Protein AF-A0A7R9ZGN2-F1 (afdb_monomer_lite)

Sequence (147 aa):
RGLPAVVVDLASTDAVAVFFAVITLRSPTFFTKETLFDFWYLVAMLEPSLVRTLLLRQNPNQRMTSEAAEAATELIRLFIVEARNRAAIEAECEHEGKQSLGESEESTDSENKDSDRQKRSTRKSQFAPIKSNHIAKVAPELLLDFS

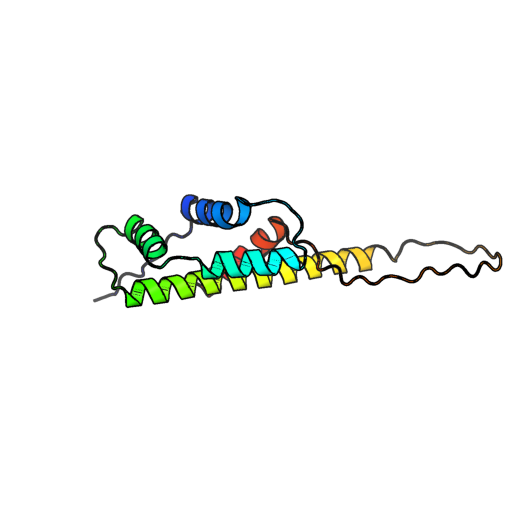pLDDT: mean 71.2, std 21.58, range [31.98, 97.69]

Organism: NCBI:txid2749911

Radius of gyration: 22.65 Å; chains: 1; bounding box: 48×45×71 Å

Secondary structure (DSSP, 8-state):
-PPP-----TT-HHHHHHHHHHHHTT------HHHHHHHHHHHHT--HHHHHHHHHHH-TT----HHHHHHHHHHHHHHHHHHHHHHHHHHHHHHHHHHHTTS-S----------------------PPP-HHHHHHHHHHHHHHT-

InterPro domains:
  IPR018552 Centromere protein X [PF09415] (56-146)

Foldseek 3Di:
DDDPPPPPPPVPVVNVVVVCCLVPVPDPDFDDPVVVVVVVVSLVPQDLVVQVVVVCVVVVPDDDDSVNSVVSSVVVSVLVVVLVVQLLVLLVVVVVVVVVVPPPDDDDDDDDDDDPDDPPPPPPVRRRGRDPVSSVVCVVVSVVVVD

Structure (mmCIF, N/CA/C/O backbone):
data_AF-A0A7R9ZGN2-F1
#
_entry.id   AF-A0A7R9ZGN2-F1
#
loop_
_atom_site.group_PDB
_atom_site.id
_atom_site.type_symbol
_atom_site.label_atom_id
_atom_site.label_alt_id
_atom_site.label_comp_id
_atom_site.label_asym_id
_atom_site.label_entity_id
_atom_site.label_seq_id
_atom_site.pdbx_PDB_ins_code
_atom_site.Cartn_x
_atom_site.Cartn_y
_atom_site.Cartn_z
_atom_site.occupancy
_atom_site.B_iso_or_equiv
_atom_site.auth_seq_id
_atom_site.auth_comp_id
_atom_site.auth_asym_id
_atom_site.auth_atom_id
_atom_site.pdbx_PDB_model_num
ATOM 1 N N . ARG A 1 1 ? 0.405 -22.174 26.358 1.00 38.09 1 ARG A N 1
ATOM 2 C CA . ARG A 1 1 ? -0.747 -21.355 25.907 1.00 38.09 1 ARG A CA 1
ATOM 3 C C . ARG A 1 1 ? -0.251 -20.549 24.715 1.00 38.09 1 ARG A C 1
ATOM 5 O O . ARG A 1 1 ? 0.378 -19.525 24.924 1.00 38.09 1 ARG A O 1
ATOM 12 N N . GLY A 1 2 ? -0.358 -21.122 23.515 1.00 36.78 2 GLY A N 1
ATOM 13 C CA . GLY A 1 2 ? 0.157 -20.520 22.285 1.00 36.78 2 GLY A CA 1
ATOM 14 C C . GLY A 1 2 ? -0.804 -19.450 21.784 1.00 36.78 2 GLY A C 1
ATOM 15 O O . GLY A 1 2 ? -2.012 -19.679 21.775 1.00 36.78 2 GLY A O 1
ATOM 16 N N . LEU A 1 3 ? -0.272 -18.283 21.431 1.00 31.98 3 LEU A N 1
ATOM 17 C CA . LEU A 1 3 ? -1.008 -17.269 20.685 1.00 31.98 3 LEU A CA 1
ATOM 18 C C . LEU A 1 3 ? -1.319 -17.844 19.294 1.00 31.98 3 LEU A C 1
ATOM 20 O O . LEU A 1 3 ? -0.423 -18.444 18.696 1.00 31.98 3 LEU A O 1
ATOM 24 N N . PRO A 1 4 ? -2.548 -17.710 18.772 1.00 39.69 4 PRO A N 1
ATOM 25 C CA . PRO A 1 4 ? -2.794 -18.040 17.380 1.00 39.69 4 PRO A CA 1
ATOM 26 C C . PRO A 1 4 ? -2.021 -17.037 16.521 1.00 39.69 4 PRO A C 1
ATOM 28 O O . PRO A 1 4 ? -2.233 -15.830 16.630 1.00 39.69 4 PRO A O 1
ATOM 31 N N . ALA A 1 5 ? -1.107 -17.541 15.691 1.00 33.72 5 ALA A N 1
ATOM 32 C CA . ALA A 1 5 ? -0.572 -16.785 14.573 1.00 33.72 5 ALA A CA 1
ATOM 33 C C . ALA A 1 5 ? -1.768 -16.378 13.707 1.00 33.72 5 ALA A C 1
ATOM 35 O O . ALA A 1 5 ? -2.422 -17.227 13.098 1.00 33.72 5 ALA A O 1
ATOM 36 N N . VAL A 1 6 ? -2.115 -15.092 13.736 1.00 37.28 6 VAL A N 1
ATOM 37 C CA . VAL A 1 6 ? -3.103 -14.513 12.832 1.00 37.28 6 VAL A CA 1
ATOM 38 C C . VAL A 1 6 ? -2.417 -14.451 11.477 1.00 37.28 6 VAL A C 1
ATOM 40 O O . VAL A 1 6 ? -1.780 -13.465 11.134 1.00 37.28 6 VAL A O 1
ATOM 43 N N . VAL A 1 7 ? -2.485 -15.557 10.739 1.00 35.19 7 VAL A N 1
ATOM 44 C CA . VAL A 1 7 ? -2.187 -15.565 9.312 1.00 35.19 7 VAL A CA 1
ATOM 45 C C . VAL A 1 7 ? -3.288 -14.723 8.684 1.00 35.19 7 VAL A C 1
ATOM 47 O O . VAL A 1 7 ? -4.415 -15.187 8.509 1.00 35.19 7 VAL A O 1
ATOM 50 N N . VAL A 1 8 ? -3.000 -13.442 8.463 1.00 39.72 8 VAL A N 1
ATOM 51 C CA . VAL A 1 8 ? -3.872 -12.581 7.675 1.00 39.72 8 VAL A CA 1
ATOM 52 C C . VAL A 1 8 ? -3.795 -13.137 6.263 1.00 39.72 8 VAL A C 1
ATOM 54 O O . VAL A 1 8 ? -2.780 -13.009 5.585 1.00 39.72 8 VAL A O 1
ATOM 57 N N . ASP A 1 9 ? -4.849 -13.829 5.848 1.00 38.38 9 ASP A N 1
ATOM 58 C CA . ASP A 1 9 ? -4.982 -14.336 4.491 1.00 38.38 9 ASP A CA 1
ATOM 59 C C . ASP A 1 9 ? -5.238 -13.145 3.546 1.00 38.38 9 ASP A C 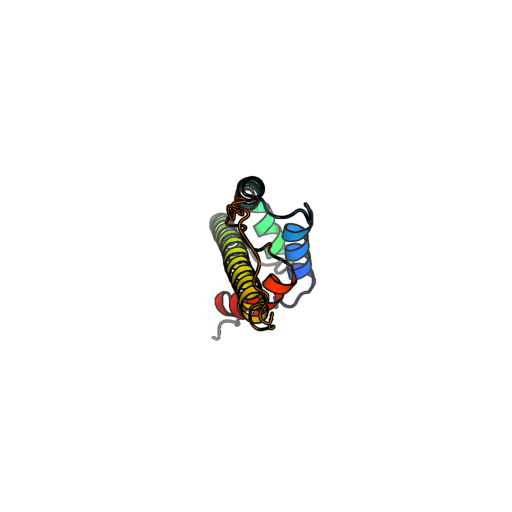1
ATOM 61 O O . ASP A 1 9 ? -6.365 -12.853 3.139 1.00 38.38 9 ASP A O 1
ATOM 65 N N . LEU A 1 10 ? -4.170 -12.392 3.244 1.00 44.53 10 LEU A N 1
ATOM 66 C CA . LEU A 1 10 ? -4.154 -11.311 2.250 1.00 44.53 10 LEU A CA 1
ATOM 67 C C . LEU A 1 10 ? -4.389 -11.835 0.819 1.00 44.53 10 LEU A C 1
ATOM 69 O O . LEU A 1 10 ? -4.479 -11.034 -0.110 1.00 44.53 10 LEU A O 1
ATOM 73 N N . ALA A 1 11 ? -4.526 -13.153 0.625 1.00 40.94 11 ALA A N 1
ATOM 74 C CA . ALA A 1 11 ? -4.830 -13.758 -0.667 1.00 40.94 11 ALA A CA 1
ATOM 75 C C . ALA A 1 11 ? -6.316 -13.660 -1.056 1.00 40.94 11 ALA A C 1
ATOM 77 O O . ALA A 1 11 ? -6.677 -14.042 -2.173 1.00 40.94 11 ALA A O 1
ATOM 78 N N . SER A 1 12 ? -7.184 -13.118 -0.189 1.00 45.59 12 SER A N 1
ATOM 79 C CA . SER A 1 12 ? -8.542 -12.763 -0.599 1.00 45.59 12 SER A CA 1
ATOM 80 C C . SER A 1 12 ? -8.470 -11.719 -1.710 1.00 45.59 12 SER A C 1
ATOM 82 O O . SER A 1 12 ? -8.115 -10.555 -1.506 1.00 45.59 12 SER A O 1
ATOM 84 N N . THR A 1 13 ? -8.824 -12.168 -2.907 1.00 47.31 13 THR A N 1
ATOM 85 C CA . THR A 1 13 ? -8.834 -11.424 -4.167 1.00 47.31 13 THR A CA 1
ATOM 86 C C . THR A 1 13 ? -9.604 -10.105 -4.045 1.00 47.31 13 THR A C 1
ATOM 88 O O . THR A 1 13 ? -9.328 -9.169 -4.787 1.00 47.31 13 THR A O 1
ATOM 91 N N . ASP A 1 14 ? -10.489 -9.990 -3.051 1.00 42.94 14 ASP A N 1
ATOM 92 C CA . ASP A 1 14 ? -11.259 -8.793 -2.730 1.00 42.94 14 ASP A CA 1
ATOM 93 C C . ASP A 1 14 ? -10.432 -7.671 -2.082 1.00 42.94 14 ASP A C 1
ATOM 95 O O . ASP A 1 14 ? -10.685 -6.503 -2.364 1.00 42.94 14 ASP A O 1
ATOM 99 N N . ALA A 1 15 ? -9.433 -7.971 -1.244 1.00 44.84 15 ALA A N 1
ATOM 100 C CA . ALA A 1 15 ? -8.593 -6.934 -0.629 1.00 44.84 15 ALA A CA 1
ATOM 101 C C . ALA A 1 15 ? -7.653 -6.310 -1.667 1.00 44.84 15 ALA A C 1
ATOM 103 O O . ALA A 1 15 ? -7.534 -5.087 -1.755 1.00 44.84 15 ALA A O 1
ATOM 104 N N . VAL A 1 16 ? -7.073 -7.156 -2.523 1.00 50.28 16 VAL A N 1
ATOM 105 C CA . VAL A 1 16 ? -6.288 -6.733 -3.686 1.00 50.28 16 VAL A CA 1
ATOM 106 C C . VAL A 1 16 ? -7.183 -6.029 -4.711 1.00 50.28 16 VAL A C 1
ATOM 108 O O . VAL A 1 16 ? -6.770 -5.018 -5.263 1.00 50.28 16 VAL A O 1
ATOM 111 N N . ALA A 1 17 ? -8.427 -6.467 -4.927 1.00 45.28 17 ALA A N 1
ATOM 112 C CA . ALA A 1 17 ? -9.365 -5.790 -5.825 1.00 45.28 17 ALA A CA 1
ATOM 113 C C . ALA A 1 17 ? -9.840 -4.435 -5.288 1.00 45.28 17 ALA A C 1
ATOM 115 O O . ALA A 1 17 ? -10.004 -3.516 -6.081 1.00 45.28 17 ALA A O 1
ATOM 116 N N . VAL A 1 18 ? -10.016 -4.262 -3.973 1.00 52.47 18 VAL A N 1
ATOM 117 C CA . VAL A 1 18 ? -10.278 -2.948 -3.359 1.00 52.47 18 VAL A CA 1
ATOM 118 C C . VAL A 1 18 ? -9.029 -2.067 -3.424 1.00 52.47 18 VAL A C 1
ATOM 120 O O . VAL A 1 18 ? -9.147 -0.882 -3.716 1.00 52.47 18 VAL A O 1
ATOM 123 N N . PHE A 1 19 ? -7.834 -2.634 -3.247 1.00 53.22 19 PHE A N 1
ATOM 124 C CA . PHE A 1 19 ? -6.557 -1.935 -3.416 1.00 53.22 19 PHE A CA 1
ATOM 125 C C . PHE A 1 19 ? -6.355 -1.457 -4.864 1.00 53.22 19 PHE A C 1
ATOM 127 O O . PHE A 1 19 ? -6.092 -0.279 -5.101 1.00 53.22 19 PHE A O 1
ATOM 134 N N . PHE A 1 20 ? -6.597 -2.328 -5.848 1.00 48.38 20 PHE A N 1
ATOM 135 C CA . PHE A 1 20 ? -6.653 -1.960 -7.259 1.00 48.38 20 PHE A CA 1
ATOM 136 C C . PHE A 1 20 ? -7.801 -0.989 -7.519 1.00 48.38 20 PHE A C 1
ATOM 138 O O . PHE A 1 20 ? -7.592 -0.025 -8.229 1.00 48.38 20 PHE A O 1
ATOM 145 N N . ALA A 1 21 ? -8.987 -1.130 -6.938 1.00 49.72 21 ALA A N 1
ATOM 146 C CA . ALA A 1 21 ? -10.071 -0.177 -7.153 1.00 49.72 21 ALA A CA 1
ATOM 147 C C . ALA A 1 21 ? -9.699 1.221 -6.628 1.00 49.72 21 ALA A C 1
ATOM 149 O O . ALA A 1 21 ? -9.855 2.197 -7.348 1.00 49.72 21 ALA A O 1
ATOM 150 N N . VAL A 1 22 ? -9.113 1.337 -5.437 1.00 53.12 22 VAL A N 1
ATOM 151 C CA . VAL A 1 22 ? -8.670 2.624 -4.873 1.00 53.12 22 VAL A CA 1
ATOM 152 C C . VAL A 1 22 ? -7.527 3.239 -5.692 1.00 53.12 22 VAL A C 1
ATOM 154 O O . VAL A 1 22 ? -7.516 4.451 -5.897 1.00 53.12 22 VAL A O 1
ATOM 157 N N . ILE A 1 23 ? -6.617 2.423 -6.231 1.00 52.34 23 ILE A N 1
ATOM 158 C CA . ILE A 1 23 ? -5.503 2.890 -7.076 1.00 52.34 23 ILE A CA 1
ATOM 159 C C . ILE A 1 23 ? -5.941 3.167 -8.530 1.00 52.34 23 ILE A C 1
ATOM 161 O O . ILE A 1 23 ? -5.387 4.048 -9.182 1.00 52.34 23 ILE A O 1
ATOM 165 N N . THR A 1 24 ? -6.946 2.455 -9.050 1.00 47.16 24 THR A N 1
ATOM 166 C CA . THR A 1 24 ? -7.309 2.444 -10.484 1.00 47.16 24 THR A CA 1
ATOM 167 C C . THR A 1 24 ? -8.584 3.244 -10.796 1.00 47.16 24 THR A C 1
ATOM 169 O O . THR A 1 24 ? -8.774 3.648 -11.942 1.00 47.16 24 THR A O 1
ATOM 172 N N . LEU A 1 25 ? -9.459 3.540 -9.821 1.00 43.09 25 LEU A N 1
ATOM 173 C CA . LEU A 1 25 ? -10.779 4.149 -10.080 1.00 43.09 25 LEU A CA 1
ATOM 174 C C . LEU A 1 25 ? -10.777 5.645 -10.428 1.00 43.09 25 LEU A C 1
ATOM 176 O O . LEU A 1 25 ? -11.859 6.205 -10.616 1.00 43.09 25 LEU A O 1
ATOM 180 N N . ARG A 1 26 ? -9.630 6.324 -10.568 1.00 42.47 26 ARG A N 1
ATOM 181 C CA . ARG A 1 26 ? -9.674 7.737 -10.990 1.00 42.47 26 ARG A CA 1
ATOM 182 C C . ARG A 1 26 ? -8.591 8.240 -11.938 1.00 42.47 26 ARG A C 1
ATOM 184 O O . ARG A 1 26 ? -8.334 9.438 -11.950 1.00 42.47 26 ARG A O 1
ATOM 191 N N . SER A 1 27 ? -8.057 7.353 -12.781 1.00 39.06 27 SER A N 1
ATOM 192 C CA . SER A 1 27 ? -7.704 7.590 -14.199 1.00 39.06 27 SER A CA 1
ATOM 193 C C . SER A 1 27 ? -6.433 6.840 -14.612 1.00 39.06 27 SER A C 1
ATOM 195 O O . SER A 1 27 ? -5.433 6.893 -13.903 1.00 39.06 27 SER A O 1
ATOM 197 N N . PRO A 1 28 ? -6.393 6.256 -15.824 1.00 41.56 28 PRO A N 1
ATOM 198 C CA . PRO A 1 28 ? -5.164 5.773 -16.457 1.00 41.56 28 PRO A CA 1
ATOM 199 C C . PRO A 1 28 ? -4.289 6.923 -17.001 1.00 41.56 28 PRO A C 1
ATOM 201 O O . PRO A 1 28 ? -3.448 6.720 -17.876 1.00 41.56 28 PRO A O 1
ATOM 204 N N . THR A 1 29 ? -4.501 8.159 -16.544 1.00 42.97 29 THR A N 1
ATOM 205 C CA . THR A 1 29 ? -3.782 9.324 -17.051 1.00 42.97 29 THR A CA 1
ATOM 206 C C . THR A 1 29 ? -2.456 9.453 -16.328 1.00 42.97 29 THR A C 1
ATOM 208 O O . THR A 1 29 ? -2.414 9.804 -15.154 1.00 42.97 29 THR A O 1
ATOM 211 N N . PHE A 1 30 ? -1.391 9.146 -17.067 1.00 50.19 30 PHE A N 1
ATOM 212 C CA . PHE A 1 30 ? -0.035 9.679 -16.937 1.00 50.19 30 PHE A CA 1
ATOM 213 C C . PHE A 1 30 ? 0.161 10.628 -15.745 1.00 50.19 30 PHE A C 1
ATOM 215 O O . PHE A 1 30 ? -0.290 11.772 -15.774 1.00 50.19 30 PHE A O 1
ATOM 222 N N . PHE A 1 31 ? 0.870 10.156 -14.717 1.00 50.25 31 PHE A N 1
ATOM 223 C CA . PHE A 1 31 ? 1.163 10.951 -13.531 1.00 50.25 31 PHE A CA 1
ATOM 224 C C . PHE A 1 31 ? 2.123 12.105 -13.874 1.00 50.25 31 PHE A C 1
ATOM 226 O O . PHE A 1 31 ? 3.337 11.925 -13.960 1.00 50.25 31 PHE A O 1
ATOM 233 N N . THR A 1 32 ? 1.585 13.303 -14.103 1.00 53.47 32 THR A N 1
ATOM 234 C CA . THR A 1 32 ? 2.347 14.563 -14.175 1.00 53.47 32 THR A CA 1
ATOM 235 C C . THR A 1 32 ? 2.537 15.138 -12.763 1.00 53.47 32 THR A C 1
ATOM 237 O O . THR A 1 32 ? 1.893 14.689 -11.819 1.00 53.47 32 THR A O 1
ATOM 240 N N . LYS A 1 33 ? 3.400 16.149 -12.567 1.00 50.59 33 LYS A N 1
ATOM 241 C CA . LYS A 1 33 ? 3.616 16.765 -11.235 1.00 50.59 33 LYS A CA 1
ATOM 242 C C . LYS A 1 33 ? 2.321 17.219 -10.536 1.00 50.59 33 LYS A C 1
ATOM 244 O O . LYS A 1 33 ? 2.280 17.216 -9.314 1.00 50.59 33 LYS A O 1
ATOM 249 N N . GLU A 1 34 ? 1.279 17.563 -11.291 1.00 52.91 34 GLU A N 1
ATOM 250 C CA . GLU A 1 34 ? -0.034 17.959 -10.759 1.00 52.91 34 GLU A CA 1
ATOM 251 C C . GLU A 1 34 ? -0.764 16.781 -10.090 1.00 52.91 34 GLU A C 1
ATOM 253 O O . GLU A 1 34 ? -1.305 16.930 -9.000 1.00 52.91 34 GLU A O 1
ATOM 258 N N . THR A 1 35 ? -0.644 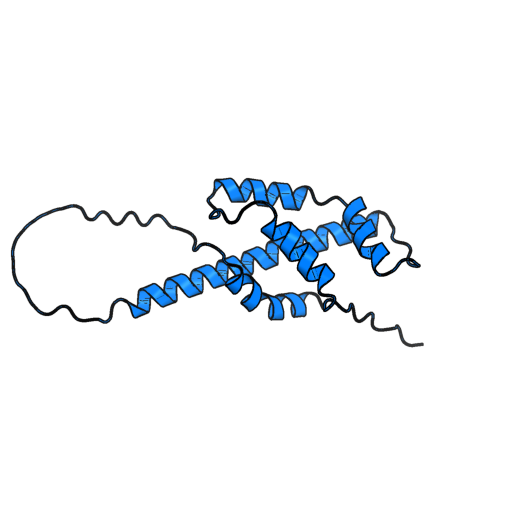15.570 -10.639 1.00 59.34 35 THR A N 1
ATOM 259 C CA . THR A 1 35 ? -1.254 14.353 -10.065 1.00 59.34 35 THR A CA 1
ATOM 260 C C . THR A 1 35 ? -0.604 13.877 -8.758 1.00 59.34 35 THR A C 1
ATOM 262 O O . THR A 1 35 ? -1.186 13.070 -8.034 1.00 59.34 35 THR A O 1
ATOM 265 N N . LEU A 1 36 ? 0.602 14.362 -8.422 1.00 61.16 36 LEU A N 1
ATOM 266 C CA . LEU A 1 36 ? 1.253 14.050 -7.141 1.00 61.16 36 LEU A CA 1
ATOM 267 C C . LEU A 1 36 ? 0.507 14.682 -5.967 1.00 61.16 36 LEU A C 1
ATOM 269 O O . LEU A 1 36 ? 0.405 14.070 -4.904 1.00 61.16 36 LEU A O 1
ATOM 273 N N . PHE A 1 37 ? -0.014 15.893 -6.173 1.00 62.38 37 PHE A N 1
ATOM 274 C CA . PHE A 1 37 ? -0.805 16.592 -5.169 1.00 62.38 37 PHE A CA 1
ATOM 275 C C . PHE A 1 37 ? -2.132 15.864 -4.931 1.00 62.38 37 PHE A C 1
ATOM 277 O O . PHE A 1 37 ? -2.494 15.613 -3.783 1.00 62.38 37 PHE A O 1
ATOM 284 N N . ASP A 1 38 ? -2.786 15.422 -6.008 1.00 68.19 38 ASP A N 1
ATOM 285 C CA . ASP A 1 38 ? -4.030 14.650 -5.936 1.00 68.19 38 ASP A CA 1
ATOM 286 C C . ASP A 1 38 ? -3.832 13.297 -5.241 1.00 68.19 38 ASP A C 1
ATOM 288 O O . ASP A 1 38 ? -4.656 12.893 -4.419 1.00 68.19 38 ASP A O 1
ATOM 292 N N . PHE A 1 39 ? -2.715 12.612 -5.512 1.00 68.81 39 PHE A N 1
ATOM 293 C CA . PHE A 1 39 ? -2.376 11.360 -4.836 1.00 68.81 39 PHE A CA 1
ATOM 294 C C . PHE A 1 39 ? -2.170 11.566 -3.333 1.00 68.81 39 PHE A C 1
ATOM 296 O O . PHE A 1 39 ? -2.734 10.826 -2.527 1.00 68.81 39 PHE A O 1
ATOM 303 N N . TRP A 1 40 ? -1.395 12.583 -2.943 1.00 74.75 40 TRP A N 1
ATOM 304 C CA . TRP A 1 40 ? -1.163 12.882 -1.530 1.00 74.75 40 TRP A CA 1
ATOM 305 C C . TRP A 1 40 ? -2.463 13.239 -0.807 1.00 74.75 40 TRP A C 1
ATOM 307 O O . TRP A 1 40 ? -2.715 12.752 0.293 1.00 74.75 40 TRP A O 1
ATOM 317 N N . TYR A 1 41 ? -3.320 14.033 -1.449 1.00 74.56 41 TYR A N 1
ATOM 318 C CA . TYR A 1 41 ? -4.623 14.399 -0.908 1.00 74.56 41 TYR A CA 1
ATOM 319 C C . TYR A 1 41 ? -5.535 13.177 -0.726 1.00 74.56 41 TYR A C 1
ATOM 321 O O . TYR A 1 41 ? -6.176 13.037 0.313 1.00 74.56 41 TYR A O 1
ATOM 329 N N . LEU A 1 42 ? -5.540 12.250 -1.687 1.00 74.31 42 LEU A N 1
ATOM 330 C CA . LEU A 1 42 ? -6.326 11.018 -1.612 1.00 74.31 42 LEU A CA 1
ATOM 331 C C . LEU A 1 42 ? -5.856 10.094 -0.477 1.00 74.31 42 LEU A C 1
ATOM 333 O O . LEU A 1 42 ? -6.685 9.561 0.258 1.00 74.31 42 LEU A O 1
ATOM 337 N N . VAL A 1 43 ? -4.542 9.942 -0.293 1.00 77.56 43 VAL A N 1
ATOM 338 C CA . VAL A 1 43 ? -3.969 9.153 0.813 1.00 77.56 43 VAL A CA 1
ATOM 339 C C . VAL A 1 43 ? -4.247 9.819 2.168 1.00 77.56 43 VAL A C 1
ATOM 341 O O . VAL A 1 43 ? -4.634 9.144 3.126 1.00 77.56 43 VAL A O 1
ATOM 344 N N . ALA A 1 44 ? -4.123 11.146 2.246 1.00 79.31 44 ALA A N 1
ATOM 345 C CA . ALA A 1 44 ? -4.429 11.913 3.453 1.00 79.31 44 ALA A CA 1
ATOM 346 C C . ALA A 1 44 ? -5.919 11.849 3.836 1.00 79.31 44 ALA A C 1
ATOM 348 O O . ALA A 1 44 ? -6.249 11.895 5.018 1.00 79.31 44 ALA A O 1
ATOM 349 N N . MET A 1 45 ? -6.815 11.685 2.857 1.00 84.88 45 MET A N 1
ATOM 350 C CA . MET A 1 45 ? -8.261 11.559 3.068 1.00 84.88 45 MET A CA 1
ATOM 351 C C . MET A 1 45 ? -8.733 10.164 3.498 1.00 84.88 45 MET A C 1
ATOM 353 O O . MET A 1 45 ? -9.938 9.944 3.631 1.00 84.88 45 MET A O 1
ATOM 357 N N . LEU A 1 46 ? -7.830 9.206 3.728 1.00 86.81 46 LEU A N 1
ATOM 358 C CA . LEU A 1 46 ? -8.239 7.900 4.235 1.00 86.81 46 LEU A CA 1
ATOM 359 C C . LEU A 1 46 ? -8.808 8.040 5.657 1.00 86.81 46 LEU A C 1
ATOM 361 O O . LEU A 1 46 ? -8.072 8.320 6.597 1.00 86.81 46 LEU A O 1
ATOM 365 N N . GLU A 1 47 ? -10.117 7.858 5.803 1.00 93.31 47 GLU A N 1
ATOM 366 C CA . GLU A 1 47 ? -10.833 8.019 7.072 1.00 93.31 47 GLU A CA 1
ATOM 367 C C . GLU A 1 47 ? -10.658 6.801 8.002 1.00 93.31 47 GLU A C 1
ATOM 369 O O . GLU A 1 47 ? -10.917 5.666 7.576 1.00 93.31 47 GLU A O 1
ATOM 374 N N . PRO A 1 48 ? -10.338 6.989 9.300 1.00 93.75 48 PRO A N 1
ATOM 375 C CA . PRO A 1 48 ? -10.213 5.877 10.247 1.00 93.75 48 PRO A CA 1
ATOM 376 C C . PRO A 1 48 ? -11.484 5.046 10.418 1.00 93.75 48 PRO A C 1
ATOM 378 O O . PRO A 1 48 ? -11.433 3.840 10.672 1.00 93.75 48 PRO A O 1
ATOM 381 N N . SER A 1 49 ? -12.649 5.669 10.236 1.00 93.44 49 SER A N 1
ATOM 382 C CA . SER A 1 49 ? -13.945 4.986 10.262 1.00 93.44 49 SER A CA 1
ATOM 383 C C . SER A 1 49 ? -14.100 3.975 9.115 1.00 93.44 49 SER A C 1
ATOM 385 O O . SER A 1 49 ? -14.633 2.878 9.322 1.00 93.44 49 SER A O 1
ATOM 387 N N . LEU A 1 50 ? -13.577 4.298 7.928 1.00 91.19 50 LEU A N 1
ATOM 388 C CA . LEU A 1 50 ? -13.568 3.408 6.770 1.00 91.19 50 LEU A CA 1
ATOM 389 C C . LEU A 1 50 ? -12.620 2.231 7.004 1.00 91.19 50 LEU A C 1
ATOM 391 O O . LEU A 1 50 ? -13.035 1.081 6.859 1.00 91.19 50 LEU A O 1
ATOM 395 N N . VAL A 1 51 ? -11.386 2.508 7.433 1.00 91.88 51 VAL A N 1
ATOM 396 C CA . VAL A 1 51 ? -10.387 1.471 7.752 1.00 91.88 51 VAL A CA 1
ATOM 397 C C . VAL A 1 51 ? -10.930 0.508 8.800 1.00 91.88 51 VAL A C 1
ATOM 399 O O . VAL A 1 51 ? -10.876 -0.711 8.628 1.00 91.88 51 VAL A O 1
ATOM 402 N N . ARG A 1 52 ? -11.566 1.043 9.844 1.00 93.81 52 ARG A N 1
ATOM 403 C CA . ARG A 1 52 ? -12.234 0.233 10.860 1.00 93.81 52 ARG A CA 1
ATOM 404 C C . ARG A 1 52 ? -13.322 -0.662 10.296 1.00 93.81 52 ARG A C 1
ATOM 406 O O . ARG A 1 52 ? -13.385 -1.832 10.663 1.00 93.81 52 ARG A O 1
ATOM 413 N N . THR A 1 53 ? -14.157 -0.132 9.412 1.00 93.62 53 THR A N 1
ATOM 414 C CA . THR A 1 53 ? -15.225 -0.907 8.770 1.00 93.62 53 THR A CA 1
ATOM 415 C C . THR A 1 53 ? -14.652 -2.049 7.928 1.00 93.62 53 THR A C 1
ATOM 417 O O . THR A 1 53 ? -15.156 -3.169 7.994 1.00 93.62 53 THR A O 1
ATOM 420 N N . LEU A 1 54 ? -13.570 -1.798 7.185 1.00 91.06 54 LEU A N 1
ATOM 421 C CA . LEU A 1 54 ? -12.900 -2.811 6.363 1.00 91.06 54 LEU A CA 1
ATOM 422 C C . LEU A 1 54 ? -12.272 -3.925 7.214 1.00 91.06 54 LEU A C 1
ATOM 424 O O . LEU A 1 54 ? -12.482 -5.102 6.923 1.00 91.06 54 LEU A O 1
ATOM 428 N N . LEU A 1 55 ? -11.571 -3.572 8.294 1.00 91.06 55 LEU A N 1
ATOM 429 C CA . LEU A 1 55 ? -10.937 -4.547 9.190 1.00 91.06 55 LEU A CA 1
ATOM 430 C C . LEU A 1 55 ? -11.967 -5.393 9.952 1.00 91.06 55 LEU A C 1
ATOM 432 O O . LEU A 1 55 ? -11.836 -6.616 10.040 1.00 91.06 55 LEU A O 1
ATOM 436 N N . LEU A 1 56 ? -13.033 -4.765 10.459 1.00 93.56 56 LEU A N 1
ATOM 437 C CA . LEU A 1 56 ? -14.102 -5.473 11.169 1.00 93.56 56 LEU A CA 1
ATOM 438 C C . LEU A 1 56 ? -14.962 -6.336 10.239 1.00 93.56 56 LEU A C 1
ATOM 440 O O . LEU A 1 56 ? -15.563 -7.300 10.702 1.00 93.56 56 LEU A O 1
ATOM 444 N N . ARG A 1 57 ? -14.992 -6.061 8.928 1.00 93.94 57 ARG A N 1
ATOM 445 C CA . ARG A 1 57 ? -15.653 -6.944 7.956 1.00 93.94 57 ARG A CA 1
ATOM 446 C C . ARG A 1 57 ? -14.976 -8.315 7.877 1.00 93.94 57 ARG A C 1
ATOM 448 O O . ARG A 1 57 ? -15.673 -9.313 7.723 1.00 93.94 57 ARG A O 1
ATOM 455 N N . GLN A 1 58 ? -13.649 -8.368 7.996 1.00 90.81 58 GLN A N 1
ATOM 456 C CA . GLN A 1 58 ? -12.904 -9.632 8.041 1.00 90.81 58 GLN A CA 1
ATOM 457 C C . GLN A 1 58 ? -13.008 -10.312 9.414 1.00 90.81 58 GLN A C 1
ATOM 459 O O . GLN A 1 58 ? -13.007 -11.536 9.496 1.00 90.81 58 GLN A O 1
ATOM 464 N N . ASN A 1 59 ? -13.144 -9.526 10.489 1.00 91.94 59 ASN A N 1
ATOM 465 C CA . ASN A 1 59 ? -13.180 -10.011 11.869 1.00 91.94 59 ASN A CA 1
ATOM 466 C C . ASN A 1 59 ? -14.370 -9.419 12.657 1.00 91.94 59 ASN A C 1
ATOM 468 O O . ASN A 1 59 ? -14.165 -8.588 13.546 1.00 91.94 59 ASN A O 1
ATOM 472 N N . PRO A 1 60 ? -15.619 -9.855 12.395 1.00 94.12 60 PRO A N 1
ATOM 473 C CA . PRO A 1 60 ? -16.823 -9.197 12.924 1.00 94.12 60 PRO A CA 1
ATOM 474 C C . PRO A 1 60 ? -16.964 -9.267 14.450 1.00 94.12 60 PRO A C 1
ATOM 476 O O . PRO A 1 60 ? -17.632 -8.431 15.051 1.00 94.12 60 PRO A O 1
ATOM 479 N N . ASN A 1 61 ? -16.320 -10.246 15.090 1.00 95.75 61 ASN A N 1
ATOM 480 C CA . ASN A 1 61 ? -16.368 -10.430 16.542 1.00 95.75 61 ASN A CA 1
ATOM 481 C C . ASN A 1 61 ? -15.270 -9.657 17.293 1.00 95.75 61 ASN A C 1
ATOM 483 O O . ASN A 1 61 ? -15.255 -9.664 18.526 1.00 95.75 61 ASN A O 1
ATOM 487 N N . GLN A 1 62 ? -14.335 -9.013 16.588 1.00 95.62 62 GLN A N 1
ATOM 488 C CA . GLN A 1 62 ? -13.291 -8.219 17.228 1.00 95.62 62 GLN A CA 1
ATOM 489 C C . GLN A 1 62 ? -13.797 -6.820 17.584 1.00 95.62 62 GLN A C 1
ATOM 491 O O . GLN A 1 62 ? -14.656 -6.239 16.925 1.00 95.62 62 GLN A O 1
ATOM 496 N N . ARG A 1 63 ? -13.239 -6.254 18.655 1.00 95.62 63 ARG A N 1
ATOM 497 C CA . ARG A 1 63 ? -13.438 -4.850 19.020 1.00 95.62 63 ARG A CA 1
ATOM 498 C C . ARG A 1 63 ? -12.157 -4.097 18.711 1.00 95.62 63 ARG A C 1
ATOM 500 O O . ARG A 1 63 ? -11.093 -4.503 19.159 1.00 95.62 63 ARG A O 1
ATOM 507 N N . MET A 1 64 ? -12.277 -2.987 17.994 1.00 96.06 64 MET A N 1
ATOM 508 C CA . MET A 1 64 ? -11.161 -2.084 17.720 1.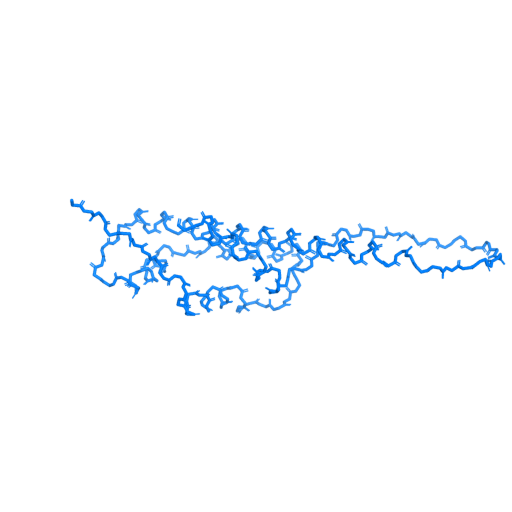00 96.06 64 MET A CA 1
ATOM 509 C C . MET A 1 64 ? -11.401 -0.743 18.412 1.00 96.06 64 MET A C 1
ATOM 511 O O . MET A 1 64 ? -12.510 -0.204 18.327 1.00 96.06 64 MET A O 1
ATOM 515 N N . THR A 1 65 ? -10.394 -0.235 19.121 1.00 97.62 65 THR A N 1
ATOM 516 C CA . THR A 1 65 ? -10.412 1.102 19.737 1.00 97.62 65 THR A CA 1
ATOM 517 C C . THR A 1 65 ? -10.253 2.185 18.663 1.00 97.62 65 THR A C 1
ATOM 519 O O . THR A 1 65 ? -9.896 1.881 17.525 1.00 97.62 65 THR A O 1
ATOM 522 N N . SER A 1 66 ? -10.548 3.448 18.989 1.00 96.44 66 SER A N 1
ATOM 523 C CA . SER A 1 66 ? -10.313 4.569 18.064 1.00 96.44 66 SER A CA 1
ATOM 524 C C . SER A 1 66 ? -8.828 4.724 17.739 1.00 96.44 66 SER A C 1
ATOM 526 O O . SER A 1 66 ? -8.475 4.801 16.572 1.00 96.44 66 SER A O 1
ATOM 528 N N . GLU A 1 67 ? -7.967 4.643 18.753 1.00 97.69 67 GLU A N 1
ATOM 529 C CA . GLU A 1 67 ? -6.511 4.724 18.599 1.00 97.69 67 GLU A CA 1
ATOM 530 C C . GLU A 1 67 ? -5.961 3.607 17.698 1.00 97.69 67 GLU A C 1
ATOM 532 O O . GLU A 1 67 ? -5.152 3.861 16.814 1.00 97.69 67 GLU A O 1
ATOM 537 N N . ALA A 1 68 ? -6.461 2.373 17.843 1.00 96.62 68 ALA A N 1
ATOM 538 C CA . ALA A 1 68 ? -6.081 1.280 16.949 1.00 96.62 68 ALA A CA 1
ATOM 539 C C . ALA A 1 68 ? -6.563 1.517 15.506 1.00 96.62 68 ALA A C 1
ATOM 541 O O . ALA A 1 68 ? -5.860 1.161 14.564 1.00 96.62 68 ALA A O 1
ATOM 542 N N . ALA A 1 69 ? -7.736 2.133 15.320 1.00 95.88 69 ALA A N 1
ATOM 543 C CA . ALA A 1 69 ? -8.232 2.501 13.995 1.00 95.88 69 ALA A CA 1
ATOM 544 C C . ALA A 1 69 ? -7.360 3.585 13.341 1.00 95.88 69 ALA A C 1
ATOM 546 O O . ALA A 1 69 ? -7.048 3.485 12.156 1.00 95.88 69 ALA A O 1
ATOM 547 N N . GLU A 1 70 ? -6.951 4.597 14.106 1.00 96.06 70 GLU A N 1
ATOM 548 C CA . GLU A 1 70 ? -6.040 5.655 13.657 1.00 96.06 70 GLU A CA 1
ATOM 549 C C . GLU A 1 70 ? -4.668 5.078 13.292 1.00 96.06 70 GLU A C 1
ATOM 551 O O . GLU A 1 70 ? -4.195 5.287 12.177 1.00 96.06 70 GLU A O 1
ATOM 556 N N . ALA A 1 71 ? -4.084 4.248 14.160 1.00 96.88 71 ALA A N 1
ATOM 557 C CA . ALA A 1 71 ? -2.809 3.586 13.894 1.00 96.88 71 ALA A CA 1
ATOM 558 C C . ALA A 1 71 ? -2.866 2.682 12.649 1.00 96.88 71 ALA A C 1
ATOM 560 O O . ALA A 1 71 ? -1.970 2.726 11.806 1.00 96.88 71 ALA A O 1
ATOM 561 N N . ALA A 1 72 ? -3.939 1.901 12.486 1.00 95.69 72 ALA A N 1
ATOM 562 C CA . ALA A 1 72 ? -4.140 1.086 11.289 1.00 95.69 72 ALA A CA 1
ATOM 563 C C . ALA A 1 72 ? -4.293 1.943 10.022 1.00 95.69 72 ALA A C 1
ATOM 565 O O . ALA A 1 72 ? -3.834 1.556 8.949 1.00 95.69 72 ALA A O 1
ATOM 566 N N . THR A 1 73 ? -4.912 3.118 10.142 1.00 94.38 73 THR A N 1
ATOM 567 C CA . THR A 1 73 ? -5.047 4.067 9.030 1.00 94.38 73 THR A CA 1
ATOM 568 C C . THR A 1 73 ? -3.691 4.599 8.600 1.00 94.38 73 THR A C 1
ATOM 570 O O . THR A 1 73 ? -3.392 4.578 7.407 1.00 94.38 73 THR A O 1
ATOM 573 N N . GLU A 1 74 ? -2.844 5.006 9.548 1.00 94.81 74 GLU A N 1
ATOM 574 C CA . GLU A 1 74 ? -1.476 5.429 9.232 1.00 94.81 74 GLU A CA 1
ATOM 575 C C . GLU A 1 74 ? -0.660 4.297 8.609 1.00 94.81 74 GLU A C 1
ATOM 577 O O . GLU A 1 74 ? 0.040 4.519 7.622 1.00 94.81 74 GLU A O 1
ATOM 582 N N . LEU A 1 75 ? -0.801 3.064 9.104 1.00 94.12 75 LEU A N 1
ATOM 583 C CA . LEU A 1 75 ? -0.117 1.910 8.521 1.00 94.12 75 LEU A CA 1
ATOM 584 C C . LEU A 1 75 ? -0.515 1.689 7.052 1.00 94.12 75 LEU A C 1
ATOM 586 O O . LEU A 1 75 ? 0.352 1.474 6.207 1.00 94.12 75 LEU A O 1
ATOM 590 N N . ILE A 1 76 ? -1.806 1.802 6.723 1.00 91.75 76 ILE A N 1
ATOM 591 C CA . ILE A 1 76 ? -2.287 1.689 5.336 1.00 91.75 76 ILE A CA 1
ATOM 592 C C . ILE A 1 76 ? -1.761 2.845 4.476 1.00 91.75 76 ILE A C 1
ATOM 594 O O . ILE A 1 76 ? -1.373 2.624 3.327 1.00 91.75 76 ILE A O 1
ATOM 598 N N . ARG A 1 77 ? -1.706 4.072 5.009 1.00 89.56 77 ARG A N 1
ATOM 599 C CA . ARG A 1 77 ? -1.123 5.216 4.287 1.00 89.56 77 ARG A CA 1
ATOM 600 C C . ARG A 1 77 ? 0.352 4.981 3.971 1.00 89.56 77 ARG A C 1
ATOM 602 O O . ARG A 1 77 ? 0.756 5.172 2.825 1.00 89.56 77 ARG A O 1
ATOM 609 N N . LEU A 1 78 ? 1.130 4.521 4.952 1.00 89.88 78 LEU A N 1
ATOM 610 C CA . LEU A 1 78 ? 2.543 4.179 4.772 1.00 89.88 78 LEU A CA 1
ATOM 611 C C . LEU A 1 78 ? 2.723 3.068 3.734 1.00 89.88 78 LEU A C 1
ATOM 613 O O . LEU A 1 78 ? 3.551 3.207 2.837 1.00 89.88 78 LEU A O 1
ATOM 617 N N . PHE A 1 79 ? 1.896 2.023 3.796 1.00 91.31 79 PHE A N 1
ATOM 618 C CA . PHE A 1 79 ? 1.899 0.941 2.813 1.00 91.31 79 PHE A CA 1
ATOM 619 C C . PHE A 1 79 ? 1.664 1.459 1.386 1.00 91.31 79 PHE A C 1
ATOM 621 O O . PHE A 1 79 ? 2.402 1.108 0.467 1.00 91.31 79 PHE A O 1
ATOM 628 N N . ILE A 1 80 ? 0.675 2.338 1.188 1.00 89.56 80 ILE A N 1
ATOM 629 C CA . ILE A 1 80 ? 0.362 2.923 -0.127 1.00 89.56 80 ILE A CA 1
ATOM 630 C C . ILE A 1 80 ? 1.520 3.789 -0.649 1.00 89.56 80 ILE A C 1
ATOM 632 O O . ILE A 1 80 ? 1.867 3.714 -1.833 1.00 89.56 80 ILE A O 1
ATOM 636 N N . VAL A 1 81 ? 2.119 4.614 0.215 1.00 89.38 81 VAL A N 1
ATOM 637 C CA . VAL A 1 81 ? 3.262 5.465 -0.149 1.00 89.38 81 VAL A CA 1
ATOM 638 C C . VAL A 1 81 ? 4.460 4.612 -0.563 1.00 89.38 81 VAL A C 1
ATOM 640 O O . VAL A 1 81 ? 5.062 4.879 -1.605 1.00 89.38 81 VAL A O 1
ATOM 643 N N . GLU A 1 82 ? 4.764 3.565 0.197 1.00 93.25 82 GLU A N 1
ATOM 644 C CA . GLU A 1 82 ? 5.892 2.677 -0.078 1.00 93.25 82 GLU A CA 1
ATOM 645 C C . GLU A 1 82 ? 5.676 1.848 -1.350 1.00 93.25 82 GLU A C 1
ATOM 647 O O . GLU A 1 82 ? 6.560 1.788 -2.207 1.00 93.25 82 GLU A O 1
ATOM 652 N N . ALA A 1 83 ? 4.469 1.301 -1.547 1.00 90.38 83 ALA A N 1
ATOM 653 C CA . ALA A 1 83 ? 4.095 0.600 -2.776 1.00 90.38 83 ALA A CA 1
ATOM 654 C C . ALA A 1 83 ? 4.342 1.469 -4.016 1.00 90.38 83 ALA A C 1
ATOM 656 O O . ALA A 1 83 ? 4.912 1.020 -5.016 1.00 90.38 83 ALA A O 1
ATOM 657 N N . ARG A 1 84 ? 3.941 2.743 -3.939 1.00 89.88 84 ARG A N 1
ATOM 658 C CA . ARG A 1 84 ? 4.159 3.714 -5.011 1.00 89.88 84 ARG A CA 1
ATOM 659 C C . ARG A 1 84 ? 5.643 4.012 -5.211 1.00 89.88 84 ARG A C 1
ATOM 661 O O . ARG A 1 84 ? 6.075 4.096 -6.358 1.00 89.88 84 ARG A O 1
ATOM 668 N N . ASN A 1 85 ? 6.397 4.199 -4.131 1.00 91.06 85 ASN A N 1
ATOM 669 C CA . ASN A 1 85 ? 7.825 4.501 -4.193 1.00 91.06 85 ASN A CA 1
ATOM 670 C C . ASN A 1 85 ? 8.594 3.385 -4.916 1.00 91.06 85 ASN A C 1
ATOM 672 O O . ASN A 1 85 ? 9.298 3.648 -5.889 1.00 91.06 85 ASN A O 1
ATOM 676 N N . ARG A 1 86 ? 8.359 2.124 -4.539 1.00 94.12 86 ARG A N 1
ATOM 677 C CA . ARG A 1 86 ? 8.987 0.969 -5.202 1.00 94.12 86 ARG A CA 1
ATOM 678 C C . ARG A 1 86 ? 8.558 0.821 -6.658 1.00 94.12 86 ARG A C 1
ATOM 680 O O . ARG A 1 86 ? 9.393 0.571 -7.520 1.00 94.12 86 ARG A O 1
ATOM 687 N N . ALA A 1 87 ? 7.278 1.038 -6.961 1.00 91.69 87 ALA A N 1
ATOM 688 C CA . ALA A 1 87 ? 6.794 0.989 -8.339 1.00 91.69 87 ALA A CA 1
ATOM 689 C C . ALA A 1 87 ? 7.367 2.120 -9.220 1.00 91.69 87 ALA A C 1
ATOM 691 O O . ALA A 1 87 ? 7.492 1.939 -10.433 1.00 91.69 87 ALA A O 1
ATOM 692 N N . ALA A 1 88 ? 7.708 3.274 -8.634 1.00 89.06 88 ALA A N 1
ATOM 693 C CA . ALA A 1 88 ? 8.411 4.356 -9.322 1.00 89.06 88 ALA A CA 1
ATOM 694 C C . ALA A 1 88 ? 9.857 3.965 -9.647 1.00 89.06 88 ALA A C 1
ATOM 696 O O . ALA A 1 88 ? 10.272 4.116 -10.792 1.00 89.06 88 ALA A O 1
ATOM 697 N N . ILE A 1 89 ? 10.573 3.389 -8.677 1.00 92.31 89 ILE A N 1
ATOM 698 C CA . ILE A 1 89 ? 11.941 2.884 -8.864 1.00 92.31 89 ILE A CA 1
ATOM 699 C C . ILE A 1 89 ? 11.970 1.823 -9.974 1.00 92.31 89 ILE A C 1
ATOM 701 O O . ILE A 1 89 ? 12.752 1.933 -10.913 1.00 92.31 89 ILE A O 1
ATOM 705 N N . GLU A 1 90 ? 11.054 0.851 -9.940 1.00 93.62 90 GLU A N 1
ATOM 706 C CA . GLU A 1 90 ? 10.947 -0.179 -10.984 1.00 93.62 90 GLU A CA 1
ATOM 707 C C . GLU A 1 90 ? 10.664 0.425 -12.375 1.00 93.62 90 GLU A C 1
ATOM 709 O O . GLU A 1 90 ? 11.207 -0.030 -13.384 1.00 93.62 90 GLU A O 1
ATOM 714 N N . ALA A 1 91 ? 9.846 1.485 -12.446 1.00 90.38 91 ALA A N 1
ATOM 715 C CA . ALA A 1 91 ? 9.584 2.195 -13.698 1.00 90.38 91 ALA A CA 1
ATOM 716 C C . ALA A 1 91 ? 10.848 2.864 -14.262 1.00 90.38 91 ALA A C 1
ATOM 718 O O . ALA A 1 91 ? 11.062 2.848 -15.478 1.00 90.38 91 ALA A O 1
ATOM 719 N N . GLU A 1 92 ? 11.663 3.465 -13.393 1.00 89.50 92 GLU A N 1
ATOM 720 C CA . GLU A 1 92 ? 12.927 4.112 -13.754 1.00 89.50 92 GLU A CA 1
ATOM 721 C C . GLU A 1 92 ? 13.946 3.078 -14.247 1.00 89.50 92 GLU A C 1
ATOM 723 O O . GLU A 1 92 ? 14.480 3.239 -15.349 1.00 89.50 92 GLU A O 1
ATOM 728 N N . CYS A 1 93 ? 14.109 1.959 -13.533 1.00 90.25 93 CYS A N 1
ATOM 729 C CA . CYS A 1 93 ? 14.987 0.860 -13.946 1.00 90.25 93 CYS A CA 1
ATOM 730 C C . CYS A 1 93 ? 14.614 0.298 -15.331 1.00 90.25 93 CYS A C 1
ATOM 732 O O . CYS A 1 93 ? 15.483 0.082 -16.181 1.00 90.25 93 CYS A O 1
ATOM 734 N N . GLU A 1 94 ? 13.319 0.103 -15.606 1.00 88.69 94 GLU A N 1
ATOM 735 C CA . GLU A 1 94 ? 12.855 -0.338 -16.928 1.00 88.69 94 GLU A CA 1
ATOM 736 C C . GLU A 1 94 ? 13.110 0.685 -18.043 1.00 88.69 94 GLU A C 1
ATOM 738 O O . GLU A 1 94 ? 13.242 0.306 -19.213 1.00 88.69 94 GLU A O 1
ATOM 743 N N . HIS A 1 95 ? 13.090 1.978 -17.724 1.00 86.12 95 HIS A N 1
ATOM 744 C CA . HIS A 1 95 ? 13.318 3.033 -18.704 1.00 86.12 95 HIS A CA 1
ATOM 745 C C . HIS A 1 95 ? 14.800 3.131 -19.076 1.00 86.12 95 HIS A C 1
ATOM 747 O O . HIS A 1 95 ? 15.121 3.214 -20.263 1.00 86.12 95 HIS A O 1
ATOM 753 N N . GLU A 1 96 ? 15.690 3.044 -18.086 1.00 82.06 96 GLU A N 1
ATOM 754 C CA . GLU A 1 96 ? 17.144 3.048 -18.282 1.00 82.06 96 GLU A CA 1
ATOM 755 C C . GLU A 1 96 ? 17.619 1.832 -19.088 1.00 82.06 96 GLU A C 1
ATOM 757 O O . GLU A 1 96 ? 18.369 1.986 -20.054 1.00 82.06 96 GLU A O 1
ATOM 762 N N . GLY A 1 97 ? 17.109 0.632 -18.779 1.00 74.69 97 GLY A N 1
ATOM 763 C CA . GLY A 1 97 ? 17.460 -0.590 -19.513 1.00 74.69 97 GLY A CA 1
ATOM 764 C C . GLY A 1 97 ? 17.075 -0.565 -20.999 1.00 74.69 97 GLY A C 1
ATOM 765 O O . GLY A 1 97 ? 17.696 -1.241 -21.814 1.00 74.69 97 GLY A O 1
ATOM 766 N N . LYS A 1 98 ? 16.074 0.239 -21.383 1.00 70.19 98 LYS A N 1
ATOM 767 C CA . LYS A 1 98 ? 15.666 0.415 -22.790 1.00 70.19 98 LYS A CA 1
ATOM 768 C C . LYS A 1 98 ? 16.530 1.434 -23.532 1.00 70.19 98 LYS A C 1
ATOM 770 O O . LYS A 1 98 ? 16.648 1.331 -24.748 1.00 70.19 98 LYS A O 1
ATOM 775 N N . GLN A 1 99 ? 17.125 2.400 -22.829 1.00 63.59 99 GLN A N 1
ATOM 776 C CA . GLN A 1 99 ? 18.041 3.369 -23.438 1.00 63.59 99 GLN A CA 1
ATOM 777 C C . GLN A 1 99 ? 19.418 2.748 -23.705 1.00 63.59 99 GLN A C 1
ATOM 779 O O . GLN A 1 99 ? 19.986 2.988 -24.764 1.00 63.59 99 GLN A O 1
ATOM 784 N N . SER A 1 100 ? 19.920 1.892 -22.808 1.00 59.88 100 SER A N 1
ATOM 785 C CA . SER A 1 100 ? 21.243 1.268 -22.972 1.00 59.88 100 SER A CA 1
ATOM 786 C C . SER A 1 100 ? 21.305 0.210 -24.083 1.00 59.88 100 SER A C 1
ATOM 788 O O . SER A 1 100 ? 22.349 0.041 -24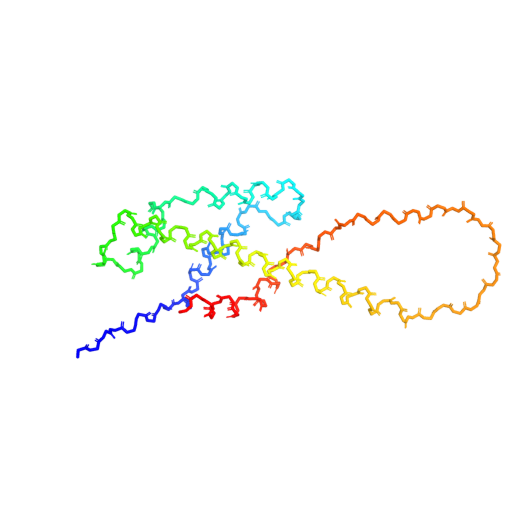.706 1.00 59.88 100 SER A O 1
ATOM 790 N N . LEU A 1 101 ? 20.195 -0.474 -24.379 1.00 59.03 101 LEU A N 1
ATOM 791 C CA . LEU A 1 101 ? 20.114 -1.474 -25.456 1.00 59.03 101 LEU A CA 1
ATOM 792 C C . LEU A 1 101 ? 19.897 -0.866 -26.856 1.00 59.03 101 LEU A C 1
ATOM 794 O O . LEU A 1 101 ? 20.042 -1.573 -27.847 1.00 59.03 101 LEU A O 1
ATOM 798 N N . GLY A 1 102 ? 19.556 0.424 -26.952 1.00 51.59 102 GLY A N 1
ATOM 799 C CA . GLY A 1 102 ? 19.289 1.122 -28.217 1.00 51.59 102 GLY A CA 1
ATOM 800 C C . GLY A 1 102 ? 20.481 1.878 -28.818 1.00 51.59 102 GLY A C 1
ATOM 801 O O . GLY A 1 102 ? 20.333 2.468 -29.883 1.00 51.59 102 GLY A O 1
ATOM 802 N N . GLU A 1 103 ? 21.646 1.883 -28.162 1.00 53.59 103 GLU A N 1
ATOM 803 C CA . GLU A 1 103 ? 22.855 2.596 -28.621 1.00 53.59 103 GLU A CA 1
ATOM 804 C C . GLU A 1 103 ? 23.929 1.664 -29.228 1.00 53.59 103 GLU A C 1
ATOM 806 O O . GLU A 1 103 ? 25.071 2.070 -29.425 1.00 53.59 103 GLU A O 1
ATOM 811 N N . SER A 1 104 ? 23.589 0.411 -29.558 1.00 48.59 104 SER A N 1
ATOM 812 C CA . SER A 1 104 ? 24.505 -0.553 -30.206 1.00 48.59 104 SER A CA 1
ATOM 813 C C . SER A 1 104 ? 23.984 -1.116 -31.531 1.00 48.59 104 SER A C 1
ATOM 815 O O . SER A 1 104 ? 24.200 -2.282 -31.838 1.00 48.59 104 SER A O 1
ATOM 817 N N . GLU A 1 105 ? 23.358 -0.276 -32.356 1.00 50.00 105 GLU A N 1
ATOM 818 C CA . GLU A 1 105 ? 23.220 -0.547 -33.792 1.00 50.00 105 GLU A CA 1
ATOM 819 C C . GLU A 1 105 ? 23.820 0.618 -34.593 1.00 50.00 105 GLU A C 1
ATOM 821 O O . GLU A 1 105 ? 23.195 1.642 -34.847 1.00 50.00 105 GLU A O 1
ATOM 826 N N . GLU A 1 106 ? 25.115 0.467 -34.872 1.00 50.31 106 GLU A N 1
ATOM 827 C CA . GLU A 1 106 ? 25.749 0.692 -36.174 1.00 50.31 106 GLU A CA 1
ATOM 828 C C . GLU A 1 106 ? 25.088 1.728 -37.109 1.00 50.31 106 GLU A C 1
ATOM 830 O O . GLU A 1 106 ? 24.146 1.435 -37.841 1.00 50.31 106 GLU A O 1
ATOM 835 N N . SER A 1 107 ? 25.679 2.924 -37.199 1.00 41.38 107 SER A N 1
ATOM 836 C CA . SER A 1 107 ? 25.622 3.703 -38.438 1.00 41.38 107 SER A CA 1
ATOM 837 C C . SER A 1 107 ? 27.027 4.114 -38.862 1.00 41.38 107 SER A C 1
ATOM 839 O O . SER A 1 107 ? 27.627 5.056 -38.346 1.00 41.38 107 SER A O 1
ATOM 841 N N . THR A 1 108 ? 27.498 3.300 -39.792 1.00 51.12 108 THR A N 1
ATOM 842 C CA . THR A 1 108 ? 28.564 3.421 -40.780 1.00 51.12 108 THR A CA 1
ATOM 843 C C . THR A 1 108 ? 28.829 4.853 -41.265 1.00 51.12 108 THR A C 1
ATOM 845 O O . THR A 1 108 ? 27.911 5.659 -41.412 1.00 51.12 108 THR A O 1
ATOM 848 N N . ASP A 1 109 ? 30.103 5.119 -41.563 1.00 49.78 109 ASP A N 1
ATOM 849 C CA . ASP A 1 109 ? 30.653 6.321 -42.194 1.00 49.78 109 ASP A CA 1
ATOM 850 C C . ASP A 1 109 ? 29.745 6.972 -43.246 1.00 49.78 109 ASP A C 1
ATOM 852 O O . ASP A 1 109 ? 29.351 6.350 -44.234 1.00 49.78 109 ASP A O 1
ATOM 856 N N . SER A 1 110 ? 29.500 8.274 -43.093 1.00 45.72 110 SER A N 1
ATOM 857 C CA . SER A 1 110 ? 29.151 9.171 -44.198 1.00 45.72 110 SER A CA 1
ATOM 858 C C . SER A 1 110 ? 29.508 10.609 -43.826 1.00 45.72 110 SER A C 1
ATOM 860 O O . SER A 1 110 ? 28.790 11.293 -43.098 1.00 45.72 110 SER A O 1
ATOM 862 N N . GLU A 1 111 ? 30.645 11.065 -44.348 1.00 53.72 111 GLU A N 1
ATOM 863 C CA . GLU A 1 111 ? 31.054 12.466 -44.391 1.00 53.72 111 GLU A CA 1
ATOM 864 C C . GLU A 1 111 ? 29.983 13.318 -45.097 1.00 53.72 111 GLU A C 1
ATOM 866 O O . GLU A 1 111 ? 29.722 13.119 -46.284 1.00 53.72 111 GLU A O 1
ATOM 871 N N . ASN A 1 112 ? 29.383 14.301 -44.411 1.00 42.38 112 ASN A N 1
ATOM 872 C CA . ASN A 1 112 ? 29.005 15.581 -45.029 1.00 42.38 112 ASN A CA 1
ATOM 873 C C . ASN A 1 112 ? 28.497 16.637 -44.024 1.00 42.38 112 ASN A C 1
ATOM 875 O O . ASN A 1 112 ? 27.434 16.505 -43.431 1.00 42.38 112 ASN A O 1
ATOM 879 N N . LYS A 1 113 ? 29.275 17.725 -43.956 1.00 47.28 113 LYS A N 1
ATOM 880 C CA . LYS A 1 113 ? 28.914 19.157 -43.920 1.00 47.28 113 LYS A CA 1
ATOM 881 C C . LYS A 1 113 ? 27.847 19.678 -42.944 1.00 47.28 113 LYS A C 1
ATOM 883 O O . LYS A 1 113 ? 26.647 19.503 -43.132 1.00 47.28 113 LYS A O 1
ATOM 888 N N . ASP A 1 114 ? 28.350 20.511 -42.028 1.00 53.16 114 ASP A N 1
ATOM 889 C CA . ASP A 1 114 ? 27.816 21.815 -41.608 1.00 53.16 114 ASP A CA 1
ATOM 890 C C . ASP A 1 114 ? 26.305 22.015 -41.761 1.00 53.16 114 ASP A C 1
ATOM 892 O O . ASP A 1 114 ? 25.798 22.569 -42.738 1.00 53.16 114 ASP A O 1
ATOM 896 N N . SER A 1 115 ? 25.567 21.649 -40.719 1.00 50.25 115 SER A N 1
ATOM 897 C CA . SER A 1 115 ? 24.355 22.383 -40.365 1.00 50.25 115 SER A CA 1
ATOM 898 C C . SER A 1 115 ? 24.172 22.388 -38.854 1.00 50.25 115 SER A C 1
ATOM 900 O O . SER A 1 115 ? 23.697 21.443 -38.228 1.00 50.25 115 SER A O 1
ATOM 902 N N . ASP A 1 116 ? 24.561 23.525 -38.297 1.00 52.53 116 ASP A N 1
ATOM 903 C CA . ASP A 1 116 ? 24.471 23.951 -36.910 1.00 52.53 116 ASP A CA 1
ATOM 904 C C . ASP A 1 116 ? 22.994 24.131 -36.492 1.00 52.53 116 ASP A C 1
ATOM 906 O O . ASP A 1 116 ? 22.460 25.235 -36.365 1.00 52.53 116 ASP A O 1
ATOM 910 N N . ARG A 1 117 ? 22.264 23.017 -36.356 1.00 51.69 117 ARG A N 1
ATOM 911 C CA . ARG A 1 117 ? 20.878 22.984 -35.862 1.00 51.69 117 ARG A CA 1
ATOM 912 C C . ARG A 1 117 ? 20.801 22.213 -34.553 1.00 51.69 117 ARG A C 1
ATOM 914 O O . ARG A 1 117 ? 20.448 21.040 -34.522 1.00 51.69 117 ARG A O 1
ATOM 921 N N . GLN A 1 118 ? 21.089 22.927 -33.466 1.00 50.34 118 GLN A N 1
ATOM 922 C CA . GLN A 1 118 ? 20.256 22.998 -32.257 1.00 50.34 118 GLN A CA 1
ATOM 923 C C . GLN A 1 118 ? 19.331 21.786 -31.975 1.00 50.34 118 GLN A C 1
ATOM 925 O O . GLN A 1 118 ? 18.128 21.936 -31.769 1.00 50.34 118 GLN A O 1
ATOM 930 N N . LYS A 1 119 ? 19.878 20.575 -31.826 1.00 52.91 119 LYS A N 1
ATOM 931 C CA . LYS A 1 119 ? 19.234 19.529 -31.016 1.00 52.91 119 LYS A CA 1
ATOM 932 C C . LYS A 1 119 ? 19.598 19.789 -29.558 1.00 52.91 119 LYS A C 1
ATOM 934 O O . LYS A 1 119 ? 20.360 19.056 -28.938 1.00 52.91 119 LYS A O 1
ATOM 939 N N . ARG A 1 120 ? 19.055 20.883 -29.009 1.00 45.44 120 ARG A N 1
ATOM 940 C CA . ARG A 1 120 ? 18.950 21.065 -27.558 1.00 45.44 120 ARG A CA 1
ATOM 941 C C . ARG A 1 120 ? 18.104 19.898 -27.065 1.00 45.44 120 ARG A C 1
ATOM 943 O O . ARG A 1 120 ? 16.880 19.919 -27.186 1.00 45.44 120 ARG A O 1
ATOM 950 N N . SER A 1 121 ? 18.777 18.864 -26.572 1.00 50.00 121 SER A N 1
ATOM 951 C CA . SER A 1 121 ? 18.170 17.799 -25.798 1.00 50.00 121 SER A CA 1
ATOM 952 C C . SER A 1 121 ? 17.514 18.470 -24.599 1.00 50.00 121 SER A C 1
ATOM 954 O O . SER A 1 121 ? 18.132 18.808 -23.591 1.00 50.00 121 SER A O 1
ATOM 956 N N . THR A 1 122 ? 16.223 18.745 -24.733 1.00 48.94 122 THR A N 1
ATOM 957 C CA . THR A 1 122 ? 15.374 18.998 -23.586 1.00 48.94 122 THR A CA 1
ATOM 958 C C . THR A 1 122 ? 15.306 17.663 -22.862 1.00 48.94 122 THR A C 1
ATOM 960 O O . THR A 1 122 ? 14.380 16.882 -23.055 1.00 48.94 122 THR A O 1
ATOM 963 N N . ARG A 1 123 ? 16.333 17.385 -22.041 1.00 48.31 123 ARG A N 1
ATOM 964 C CA . ARG A 1 123 ? 16.306 16.418 -20.941 1.00 48.31 123 ARG A CA 1
ATOM 965 C C . ARG A 1 123 ? 15.259 16.912 -19.949 1.00 48.31 123 ARG A C 1
ATOM 967 O O . ARG A 1 123 ? 15.551 17.372 -18.850 1.00 48.31 123 ARG A O 1
ATOM 974 N N . LYS A 1 124 ? 14.005 16.907 -20.387 1.00 52.53 124 LYS A N 1
ATOM 975 C CA . LYS A 1 124 ? 12.850 16.916 -19.520 1.00 52.53 124 LYS A CA 1
ATOM 976 C C . LYS A 1 124 ? 13.019 15.600 -18.780 1.00 52.53 124 LYS A C 1
ATOM 978 O O . LYS A 1 124 ? 12.834 14.552 -19.383 1.00 52.53 124 LYS A O 1
ATOM 983 N N . SER A 1 125 ? 13.512 15.677 -17.546 1.00 51.78 125 SER A N 1
ATOM 984 C CA . SER A 1 125 ? 13.463 14.594 -16.567 1.00 51.78 125 SER A CA 1
ATOM 985 C C . SER A 1 125 ? 12.001 14.150 -16.509 1.00 51.78 125 SER A C 1
ATOM 987 O O . SER A 1 125 ? 11.155 14.760 -15.853 1.00 51.78 125 SER A O 1
ATOM 989 N N . GLN A 1 126 ? 11.663 13.212 -17.385 1.00 63.34 126 GLN A N 1
ATOM 990 C CA . GLN A 1 126 ? 10.363 12.594 -17.474 1.00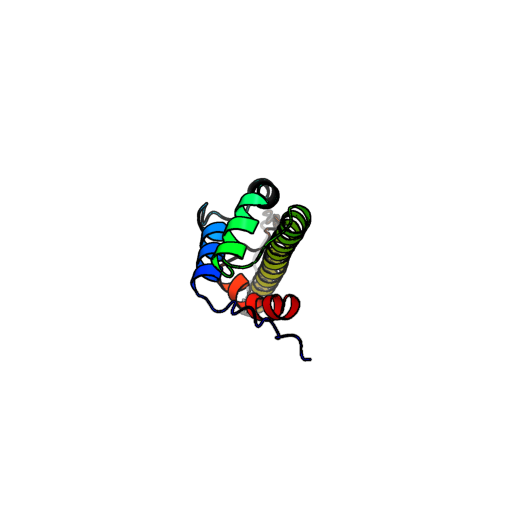 63.34 126 GLN A CA 1
ATOM 991 C C . GLN A 1 126 ? 10.517 11.365 -16.612 1.00 63.34 126 GLN A C 1
ATOM 993 O O . GLN A 1 126 ? 11.089 10.371 -17.046 1.00 63.34 126 GLN A O 1
ATOM 998 N N . PHE A 1 127 ? 10.068 11.487 -15.365 1.00 69.69 127 PHE A N 1
ATOM 999 C CA . PHE A 1 127 ? 9.796 10.330 -14.529 1.00 69.69 127 PHE A CA 1
ATOM 1000 C C . PHE A 1 127 ? 9.097 9.273 -15.382 1.00 69.69 127 PHE A C 1
ATOM 1002 O O . PHE A 1 127 ? 8.123 9.581 -16.083 1.00 69.69 127 PHE A O 1
ATOM 1009 N N . ALA A 1 128 ? 9.630 8.055 -15.366 1.00 82.88 128 ALA A N 1
ATOM 1010 C CA . ALA A 1 128 ? 9.048 6.966 -16.121 1.00 82.88 128 ALA A CA 1
ATOM 1011 C C . ALA A 1 128 ? 7.619 6.718 -15.603 1.00 82.88 128 ALA A C 1
ATOM 1013 O O . ALA A 1 128 ? 7.400 6.652 -14.390 1.00 82.88 128 ALA A O 1
ATOM 1014 N N . PRO A 1 129 ? 6.612 6.617 -16.487 1.00 83.62 129 PRO A N 1
ATOM 1015 C CA . PRO A 1 129 ? 5.240 6.417 -16.048 1.00 83.62 129 PRO A CA 1
ATOM 1016 C C . PRO A 1 129 ? 5.104 5.058 -15.352 1.00 83.62 129 PRO A C 1
ATOM 1018 O O . PRO A 1 129 ? 5.473 4.023 -15.913 1.00 83.62 129 PRO A O 1
ATOM 1021 N N . ILE A 1 130 ? 4.531 5.059 -14.146 1.00 86.19 130 ILE A N 1
ATOM 1022 C CA . ILE A 1 130 ? 4.242 3.836 -13.393 1.00 86.19 130 ILE A CA 1
ATOM 1023 C C . ILE A 1 130 ? 3.115 3.069 -14.092 1.00 86.19 130 ILE A C 1
ATOM 1025 O O . ILE A 1 130 ? 2.071 3.634 -14.418 1.00 86.19 130 ILE A O 1
ATOM 1029 N N . LYS A 1 131 ? 3.328 1.771 -14.313 1.00 88.31 131 LYS A N 1
ATOM 1030 C CA . LYS A 1 131 ? 2.355 0.839 -14.892 1.00 88.31 131 LYS A CA 1
ATOM 1031 C C . LYS A 1 131 ? 1.977 -0.220 -13.861 1.00 88.31 131 LYS A C 1
ATOM 1033 O O . LYS A 1 131 ? 2.742 -0.492 -12.938 1.00 88.31 131 LYS A O 1
ATOM 1038 N N . SER A 1 132 ? 0.832 -0.873 -14.059 1.00 87.06 132 SER A N 1
ATOM 1039 C CA . SER A 1 132 ? 0.375 -1.986 -13.211 1.00 87.06 132 SER A CA 1
ATOM 1040 C C . SER A 1 132 ? 1.413 -3.109 -13.112 1.00 87.06 132 SER A C 1
ATOM 1042 O O . SER A 1 132 ? 1.575 -3.714 -12.057 1.00 87.06 132 SER A O 1
ATOM 1044 N N . ASN A 1 133 ? 2.173 -3.335 -14.184 1.00 89.25 133 ASN A N 1
ATOM 1045 C CA . ASN A 1 133 ? 3.248 -4.319 -14.256 1.00 89.25 133 ASN A CA 1
ATOM 1046 C C . ASN A 1 133 ? 4.342 -4.045 -13.211 1.00 89.25 133 ASN A C 1
ATOM 1048 O O . ASN A 1 133 ? 4.856 -4.981 -12.610 1.00 89.25 133 ASN A O 1
ATOM 1052 N N . HIS A 1 134 ? 4.688 -2.771 -12.987 1.00 89.94 134 HIS A N 1
ATOM 1053 C CA . HIS A 1 134 ? 5.715 -2.389 -12.016 1.00 89.94 134 HIS A CA 1
ATOM 1054 C C . HIS A 1 134 ? 5.235 -2.682 -10.590 1.00 89.94 134 HIS A C 1
ATOM 1056 O O . HIS A 1 134 ? 5.983 -3.228 -9.790 1.00 89.94 134 HIS A O 1
ATOM 1062 N N . ILE A 1 135 ? 3.954 -2.411 -10.300 1.00 90.19 135 ILE A N 1
ATOM 1063 C CA . ILE A 1 135 ? 3.330 -2.748 -9.010 1.00 90.19 135 ILE A CA 1
ATOM 1064 C C . ILE A 1 135 ? 3.358 -4.265 -8.784 1.00 90.19 135 ILE A C 1
ATOM 1066 O O . ILE A 1 135 ? 3.725 -4.722 -7.707 1.00 90.19 135 ILE A O 1
ATOM 1070 N N . ALA A 1 136 ? 3.017 -5.056 -9.806 1.00 91.00 136 ALA A N 1
ATOM 1071 C CA . ALA A 1 136 ? 3.012 -6.514 -9.707 1.00 91.00 136 ALA A CA 1
ATOM 1072 C C . ALA A 1 136 ? 4.402 -7.103 -9.405 1.00 91.00 136 ALA A C 1
ATOM 1074 O O . ALA A 1 136 ? 4.491 -8.093 -8.685 1.00 91.00 136 ALA A O 1
ATOM 1075 N N . LYS A 1 137 ? 5.477 -6.491 -9.920 1.00 92.50 137 LYS A N 1
ATOM 1076 C CA . LYS A 1 137 ? 6.857 -6.923 -9.651 1.00 92.50 137 LYS A CA 1
ATOM 1077 C C . LYS A 1 137 ? 7.306 -6.643 -8.219 1.00 92.50 137 LYS A C 1
ATOM 1079 O O . LYS A 1 137 ? 7.990 -7.476 -7.641 1.00 92.50 137 LYS A O 1
ATOM 1084 N N . VAL A 1 138 ? 6.908 -5.504 -7.650 1.00 94.31 138 VAL A N 1
ATOM 1085 C CA . VAL A 1 138 ? 7.313 -5.105 -6.287 1.00 94.31 138 VAL A CA 1
ATOM 1086 C C . VAL A 1 138 ? 6.400 -5.669 -5.196 1.00 94.31 138 VAL A C 1
ATOM 1088 O O . VAL A 1 138 ? 6.775 -5.683 -4.026 1.00 94.31 138 VAL A O 1
ATOM 1091 N N . ALA A 1 139 ? 5.204 -6.146 -5.558 1.00 90.38 139 ALA A N 1
ATOM 1092 C CA . ALA A 1 139 ? 4.220 -6.663 -4.611 1.00 90.38 139 ALA A CA 1
ATOM 1093 C C . ALA A 1 139 ? 4.738 -7.808 -3.716 1.00 90.38 139 ALA A C 1
ATOM 1095 O O . ALA A 1 139 ? 4.451 -7.758 -2.524 1.00 90.38 139 ALA A O 1
ATOM 1096 N N . PRO A 1 140 ? 5.498 -8.812 -4.205 1.00 93.81 140 PRO A N 1
ATOM 1097 C CA . PRO A 1 140 ? 5.983 -9.892 -3.347 1.00 93.81 140 PRO A CA 1
ATOM 1098 C C . PRO A 1 140 ? 6.875 -9.393 -2.206 1.00 93.81 140 PRO A C 1
ATOM 1100 O O . PRO A 1 140 ? 6.636 -9.743 -1.056 1.00 93.81 140 PRO A O 1
ATOM 1103 N N . GLU A 1 141 ? 7.858 -8.539 -2.503 1.00 93.62 141 GLU A N 1
ATOM 1104 C CA . GLU A 1 141 ? 8.755 -7.972 -1.487 1.00 93.62 141 GLU A CA 1
ATOM 1105 C C . GLU A 1 141 ? 7.999 -7.055 -0.527 1.00 93.62 141 GLU A C 1
ATOM 1107 O O . GLU A 1 141 ? 8.176 -7.136 0.684 1.00 93.62 141 GLU A O 1
ATOM 1112 N N . LEU A 1 142 ? 7.093 -6.231 -1.059 1.00 91.94 142 LEU A N 1
ATOM 1113 C CA . LEU A 1 142 ? 6.257 -5.361 -0.241 1.00 91.94 142 LEU A CA 1
ATOM 1114 C C . LEU A 1 142 ? 5.371 -6.160 0.728 1.00 91.94 142 LEU A C 1
ATOM 1116 O O . LEU A 1 142 ? 5.177 -5.746 1.863 1.00 91.94 142 LEU A O 1
ATOM 1120 N N . LEU A 1 143 ? 4.825 -7.301 0.306 1.00 91.06 143 LEU A N 1
ATOM 1121 C CA . LEU A 1 143 ? 4.001 -8.145 1.174 1.00 91.06 143 LEU A CA 1
ATOM 1122 C C . LEU A 1 143 ? 4.824 -8.845 2.262 1.00 91.06 143 LEU A C 1
ATOM 1124 O O . LEU A 1 143 ? 4.302 -9.050 3.354 1.00 91.06 143 LEU A O 1
ATOM 1128 N N . LEU A 1 144 ? 6.089 -9.181 1.990 1.00 93.38 144 LEU A N 1
ATOM 1129 C CA . LEU A 1 144 ? 6.998 -9.753 2.991 1.00 93.38 144 LEU A CA 1
ATOM 1130 C C . LEU A 1 144 ? 7.375 -8.742 4.081 1.00 93.38 144 LEU A C 1
ATOM 1132 O O . LEU A 1 144 ? 7.510 -9.120 5.239 1.00 93.38 144 LEU A O 1
ATOM 1136 N N . ASP A 1 145 ? 7.498 -7.460 3.741 1.00 92.81 145 ASP A N 1
ATOM 1137 C CA . ASP A 1 145 ? 7.831 -6.420 4.725 1.00 92.81 145 ASP A CA 1
ATOM 1138 C C . ASP A 1 145 ? 6.682 -6.119 5.707 1.00 92.81 145 ASP A C 1
ATOM 1140 O O . ASP A 1 145 ? 6.908 -5.550 6.775 1.00 92.81 145 ASP A O 1
ATOM 1144 N N . PHE A 1 146 ? 5.450 -6.496 5.350 1.00 88.12 146 PHE A N 1
ATOM 1145 C CA . PHE A 1 146 ? 4.230 -6.238 6.125 1.00 88.12 146 PHE A CA 1
ATOM 1146 C C . PHE A 1 146 ? 3.557 -7.522 6.649 1.00 88.12 146 PHE A C 1
ATOM 1148 O O . PHE A 1 146 ? 2.410 -7.461 7.104 1.00 88.12 146 PHE A O 1
ATOM 1155 N N . SER A 1 147 ? 4.239 -8.672 6.571 1.00 83.44 147 SER A N 1
ATOM 1156 C CA . SER A 1 147 ? 3.741 -9.977 7.041 1.00 83.44 147 SER A CA 1
ATOM 1157 C C . SER A 1 147 ? 3.899 -10.202 8.541 1.00 83.44 147 SER A C 1
ATOM 1159 O O . SER A 1 147 ? 4.933 -9.759 9.089 1.00 83.44 147 SER A O 1
#